Protein AF-A0A9E5F339-F1 (afdb_monomer)

pLDDT: mean 85.13, std 12.72, range [45.06, 96.06]

Solvent-accessible surface area (backbone atoms only — not comparable to full-atom values): 4641 Å² total; per-residue (Å²): 135,84,76,85,73,89,82,87,78,72,63,46,82,47,77,45,82,49,71,63,99,87,50,53,35,34,44,36,36,30,29,32,93,84,73,45,74,76,47,75,48,41,25,41,81,87,70,4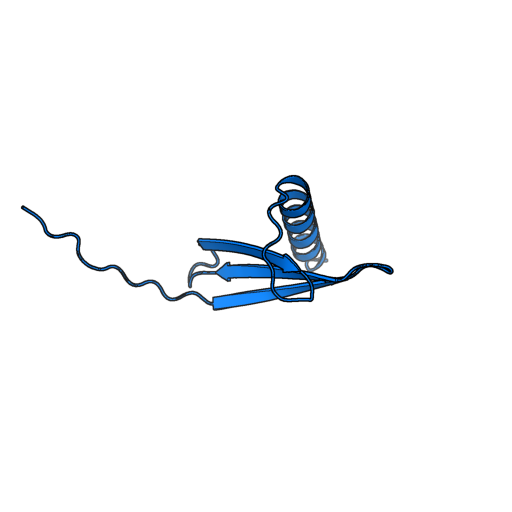8,75,53,92,46,74,66,59,49,54,53,50,54,53,52,54,53,53,52,64,63,62,76,64,79,128

Mean predicted aligned error: 7.15 Å

Sequence (73 aa):
MELLSKVETKVTEVVYTIQDEVSTFYYKEWVNDSGKIVDAQLVDKDGYQIDDPVLMVSVEVFLTQLEDTEMPY

Nearest PDB structures (foldseek):
  5l7j-assembly1_A  TM=7.611E-01  e=2.403E+00  Dehalococcoides mccartyi BTF08
  7t2d-assembly2_G  TM=6.702E-01  e=2.403E+00  Homo sapiens
  7zak-assembly1_B  TM=5.779E-01  e=1.893E+00  Homo sapiens
  7t6i-assembly1_B  TM=5.985E-01  e=2.875E+00  Homo sapiens
  2kvt-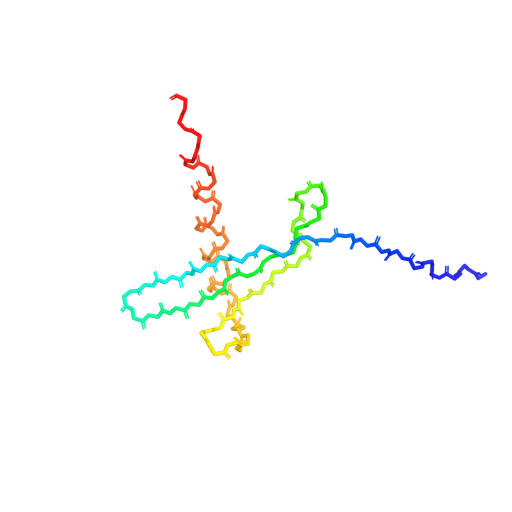assembly1_A  TM=5.559E-01  e=4.920E+00  Escherichia coli K-12

Radius of gyration: 15.83 Å; Cα contacts (8 Å, |Δi|>4): 81; chains: 1; bounding box: 26×45×53 Å

Foldseek 3Di:
DDDDDDDDFQWDWDWDWDDDPPAIKIKIFTATPVRDTPDIFIAGPVGHTDPDVVVVVVVVVVVVVVVVVVDDD

Secondary structure (DSSP, 8-state):
----PPP---EEEEEEEEE-SS-EEEEEEEEETTS-EEEEEEEETTS-B---HHHHHHHHHHHHHHHHHT---

Structure (mmCIF, N/CA/C/O backbone):
data_AF-A0A9E5F339-F1
#
_entry.id   AF-A0A9E5F339-F1
#
loop_
_atom_site.group_PDB
_atom_site.id
_atom_site.type_symbol
_atom_site.label_atom_id
_atom_site.label_alt_id
_atom_site.label_comp_id
_atom_site.label_asym_id
_atom_site.label_entity_id
_atom_site.label_seq_id
_atom_site.pdbx_PDB_ins_code
_atom_site.Cartn_x
_atom_site.Cartn_y
_atom_site.Cartn_z
_atom_site.occupancy
_atom_site.B_iso_or_equiv
_atom_site.auth_seq_id
_atom_site.auth_comp_id
_atom_site.auth_asym_id
_atom_site.auth_atom_id
_atom_site.pdbx_PDB_model_num
ATOM 1 N N . MET A 1 1 ? -7.865 -15.943 33.689 1.00 46.75 1 MET A N 1
ATOM 2 C CA . MET A 1 1 ? -7.523 -16.116 32.264 1.00 46.75 1 MET A CA 1
ATOM 3 C C . MET A 1 1 ? -8.500 -15.269 31.490 1.00 46.75 1 MET A C 1
ATOM 5 O O . MET A 1 1 ? -9.679 -15.596 31.491 1.00 46.75 1 MET A O 1
ATOM 9 N N . GLU A 1 2 ? -8.044 -14.156 30.932 1.00 62.72 2 GLU A N 1
ATOM 10 C CA . GLU A 1 2 ? -8.867 -13.383 30.006 1.00 62.72 2 GLU A CA 1
ATOM 11 C C . GLU A 1 2 ? -8.662 -13.957 28.605 1.00 62.72 2 GLU A C 1
ATOM 13 O O . GLU A 1 2 ? -7.531 -14.115 28.147 1.00 62.72 2 GLU A O 1
ATOM 18 N N . LEU A 1 3 ? -9.760 -14.364 27.969 1.00 65.44 3 LEU A N 1
ATOM 19 C CA . LEU A 1 3 ? -9.772 -14.725 26.557 1.00 65.44 3 LEU A CA 1
ATOM 20 C C . LEU A 1 3 ? -9.503 -13.457 25.741 1.00 65.44 3 LEU A C 1
ATOM 22 O O . LEU A 1 3 ? -10.127 -12.431 26.000 1.00 65.44 3 LEU A O 1
ATOM 26 N N . LEU A 1 4 ? -8.618 -13.545 24.745 1.00 69.44 4 LEU A N 1
ATOM 27 C CA . LEU A 1 4 ? -8.505 -12.538 23.689 1.00 69.44 4 LEU A CA 1
ATOM 28 C C . LEU A 1 4 ? -9.897 -12.342 23.077 1.00 69.44 4 LEU A C 1
ATOM 30 O O . LEU A 1 4 ? -10.419 -13.233 22.404 1.00 69.44 4 LEU A O 1
ATOM 34 N N . SER A 1 5 ? -10.529 -11.205 23.360 1.00 75.06 5 SER A N 1
ATOM 35 C CA . SER A 1 5 ? -11.770 -10.821 22.703 1.00 75.06 5 SER A CA 1
ATOM 36 C C . SER A 1 5 ? -11.463 -10.523 21.238 1.00 75.06 5 SER A C 1
ATOM 38 O O . SER A 1 5 ? -10.476 -9.864 20.909 1.00 75.06 5 SER A O 1
ATOM 40 N N . LYS A 1 6 ? -12.292 -11.047 20.332 1.00 79.12 6 LYS A N 1
ATOM 41 C CA . LYS A 1 6 ? -12.172 -10.743 18.906 1.00 79.12 6 LYS A CA 1
ATOM 42 C C . LYS A 1 6 ? -12.477 -9.259 18.707 1.00 79.12 6 LYS A C 1
ATOM 44 O O . LYS A 1 6 ? -13.578 -8.816 19.026 1.00 79.12 6 LYS A O 1
ATOM 49 N N . VAL A 1 7 ? -11.512 -8.518 18.174 1.00 79.81 7 VAL A N 1
ATOM 50 C CA . VAL A 1 7 ? -11.702 -7.139 17.717 1.00 79.81 7 VAL A CA 1
ATOM 51 C C . VAL A 1 7 ? -11.794 -7.179 16.199 1.00 79.81 7 VAL A C 1
ATOM 53 O O . VAL A 1 7 ? -10.904 -7.706 15.535 1.00 79.81 7 VAL A O 1
ATOM 56 N N . GLU A 1 8 ? -12.895 -6.670 15.660 1.00 82.88 8 GLU A N 1
ATOM 57 C CA . GLU A 1 8 ? -13.088 -6.493 14.223 1.00 82.88 8 GLU A CA 1
ATOM 58 C C . GLU A 1 8 ? -12.991 -5.005 13.907 1.00 82.88 8 GLU A C 1
ATOM 60 O O . GLU A 1 8 ? -13.612 -4.182 14.581 1.00 82.88 8 GLU A O 1
ATOM 65 N N . THR A 1 9 ? -12.224 -4.670 12.875 1.00 84.06 9 THR A N 1
ATOM 66 C CA . THR A 1 9 ? -12.081 -3.298 12.390 1.00 84.06 9 THR A CA 1
ATOM 67 C C . THR A 1 9 ? -12.473 -3.280 10.927 1.00 84.06 9 THR A C 1
ATOM 69 O O . THR A 1 9 ? -11.977 -4.085 10.138 1.00 84.06 9 THR A O 1
ATOM 72 N N . LYS A 1 10 ? -13.369 -2.364 10.559 1.00 91.69 10 LYS A N 1
ATOM 73 C CA . LYS A 1 10 ? -13.697 -2.125 9.159 1.00 91.69 10 LYS A CA 1
ATOM 74 C C . LYS A 1 10 ? -12.566 -1.324 8.516 1.00 91.69 10 LYS A C 1
ATOM 76 O O . LYS A 1 10 ? -12.075 -0.357 9.096 1.00 91.69 10 LYS A O 1
ATOM 81 N N . VAL A 1 11 ? -12.171 -1.739 7.320 1.00 94.38 11 VAL A N 1
ATOM 82 C CA . VAL A 1 11 ? -11.205 -1.025 6.486 1.00 94.38 11 VAL A CA 1
ATOM 83 C C . VAL A 1 11 ? -11.761 -0.870 5.076 1.00 94.38 11 VAL A C 1
ATOM 85 O O . VAL A 1 11 ? -12.567 -1.689 4.625 1.00 94.38 11 VAL A O 1
ATOM 88 N N . THR A 1 12 ? -11.339 0.186 4.395 1.00 95.56 12 THR A N 1
ATOM 89 C CA . THR A 1 12 ? -11.600 0.426 2.975 1.00 95.56 12 THR A CA 1
ATOM 90 C C . THR A 1 12 ? -10.327 0.116 2.202 1.00 95.56 12 THR A C 1
ATOM 92 O O . THR A 1 12 ? -9.277 0.654 2.538 1.00 95.56 12 THR A O 1
ATOM 95 N N . GLU A 1 13 ? -10.414 -0.756 1.196 1.00 95.94 13 GLU A N 1
ATOM 96 C CA . GLU A 1 13 ? -9.319 -0.969 0.243 1.00 95.94 13 GLU A CA 1
ATOM 97 C C . GLU A 1 13 ? -9.316 0.186 -0.761 1.00 95.94 13 GLU A C 1
ATOM 99 O O . GLU A 1 13 ? -10.300 0.396 -1.476 1.00 95.94 13 GLU A O 1
ATOM 104 N N . VAL A 1 14 ? -8.216 0.930 -0.801 1.00 93.75 14 VAL A N 1
ATOM 105 C CA . VAL A 1 14 ? -7.942 1.964 -1.796 1.00 93.75 14 VAL A CA 1
ATOM 106 C C . VAL A 1 14 ? -6.869 1.427 -2.730 1.00 93.75 14 VAL A C 1
ATOM 108 O O . VAL A 1 14 ? -5.871 0.866 -2.283 1.00 93.75 14 VAL A O 1
ATOM 111 N N . VAL A 1 15 ? -7.095 1.553 -4.037 1.00 93.31 15 VAL A N 1
ATOM 112 C CA . VAL A 1 15 ? -6.200 1.010 -5.062 1.00 93.31 15 VAL A CA 1
ATOM 113 C C . VAL A 1 15 ? -5.773 2.126 -5.998 1.00 93.31 15 VAL A C 1
ATOM 115 O O . VAL A 1 15 ? -6.601 2.730 -6.680 1.00 93.31 15 VAL A O 1
ATOM 118 N N . TYR A 1 16 ? -4.469 2.342 -6.070 1.00 91.75 16 TYR A N 1
ATOM 119 C CA . TYR A 1 16 ? -3.830 3.282 -6.973 1.00 91.75 16 TYR A CA 1
ATOM 120 C C . TYR A 1 16 ? -3.206 2.505 -8.123 1.00 91.75 16 TYR A C 1
ATOM 122 O O . TYR A 1 16 ? -2.497 1.519 -7.919 1.00 91.75 16 TYR A O 1
ATOM 130 N N . THR A 1 17 ? -3.477 2.951 -9.346 1.00 92.00 17 THR A N 1
ATOM 131 C CA . THR A 1 17 ? -2.799 2.434 -10.538 1.00 92.00 17 THR A CA 1
ATOM 132 C C . THR A 1 17 ? -1.620 3.339 -10.835 1.00 92.00 17 THR A C 1
ATOM 134 O O . THR A 1 17 ? -1.806 4.533 -11.065 1.00 92.00 17 THR A O 1
ATOM 137 N N . ILE A 1 18 ? -0.418 2.773 -10.819 1.00 88.88 18 ILE A N 1
ATOM 138 C CA . ILE A 1 18 ? 0.823 3.500 -11.055 1.00 88.88 18 ILE A CA 1
ATOM 139 C C . ILE A 1 18 ? 1.417 2.957 -12.346 1.00 88.88 18 ILE A C 1
ATOM 141 O O . ILE A 1 18 ? 1.678 1.761 -12.488 1.00 88.88 18 ILE A O 1
ATOM 145 N N . GLN A 1 19 ? 1.563 3.847 -13.320 1.00 87.88 19 GLN A N 1
ATOM 146 C CA . GLN A 1 19 ? 1.961 3.496 -14.671 1.00 87.88 19 GLN A CA 1
ATOM 147 C C . GLN A 1 19 ? 3.015 4.476 -15.175 1.00 87.88 19 GLN A C 1
ATOM 149 O O . GLN A 1 19 ? 2.828 5.690 -15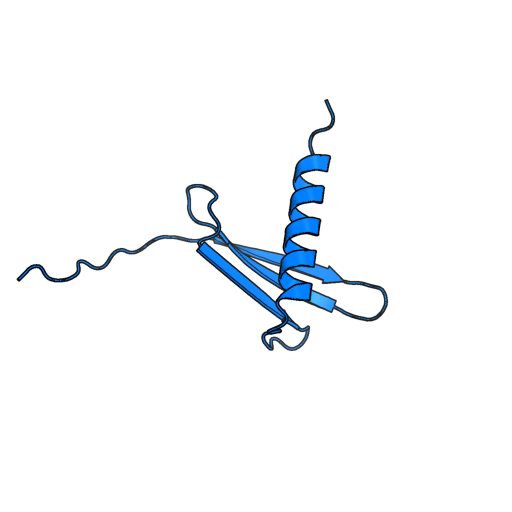.094 1.00 87.88 19 GLN A O 1
ATOM 154 N N . ASP A 1 20 ? 4.091 3.931 -15.737 1.00 79.56 20 ASP A N 1
ATOM 155 C CA . ASP A 1 20 ? 5.026 4.662 -16.589 1.00 79.56 20 ASP A CA 1
ATOM 156 C C . ASP A 1 20 ? 4.909 4.174 -18.049 1.00 79.56 20 ASP A C 1
ATOM 158 O O . ASP A 1 20 ? 4.003 3.414 -18.404 1.00 79.56 20 ASP A O 1
ATOM 162 N N . GLU A 1 21 ? 5.795 4.633 -18.935 1.00 77.94 21 GLU A N 1
ATOM 163 C CA . GLU A 1 21 ? 5.761 4.257 -20.357 1.00 77.94 21 GLU A CA 1
ATOM 164 C C . GLU A 1 21 ? 6.012 2.756 -20.611 1.00 77.94 21 GLU A C 1
ATOM 166 O O . GLU A 1 21 ? 5.741 2.266 -21.709 1.00 77.94 21 GLU A O 1
ATOM 171 N N . VAL A 1 22 ? 6.539 2.018 -19.627 1.00 72.44 22 VAL A N 1
ATOM 172 C CA . VAL A 1 22 ? 7.085 0.663 -19.803 1.00 72.44 22 VAL A CA 1
ATOM 173 C C . VAL A 1 22 ? 6.419 -0.364 -18.880 1.00 72.44 22 VAL A C 1
ATOM 175 O O . VAL A 1 22 ? 6.389 -1.555 -19.192 1.00 72.44 22 VAL A O 1
ATOM 178 N N . SER A 1 23 ? 5.867 0.067 -17.753 1.00 78.31 23 SER A N 1
ATOM 179 C CA . SER A 1 23 ? 5.431 -0.780 -16.653 1.00 78.31 23 SER A CA 1
ATOM 180 C C . SER A 1 23 ? 4.159 -0.251 -15.991 1.00 78.31 23 SER A C 1
ATOM 182 O O . SER A 1 23 ? 3.825 0.933 -16.026 1.00 78.31 23 SER A O 1
ATOM 184 N N . THR A 1 24 ? 3.392 -1.173 -15.416 1.00 89.19 24 THR A N 1
ATOM 185 C CA . THR A 1 24 ? 2.172 -0.871 -14.667 1.00 89.19 24 THR A CA 1
ATOM 186 C C . THR A 1 24 ? 2.128 -1.768 -13.449 1.00 89.19 24 THR A C 1
ATOM 188 O O . THR A 1 24 ? 2.288 -2.987 -13.565 1.00 89.19 24 THR A O 1
ATOM 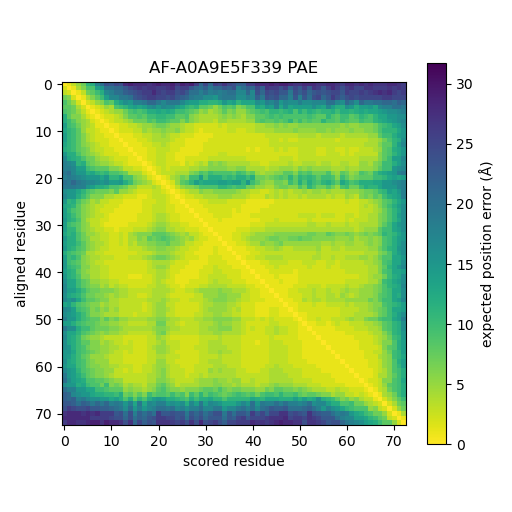191 N N . PHE A 1 25 ? 1.901 -1.161 -12.295 1.00 91.44 25 PHE A N 1
ATOM 192 C CA . PHE A 1 25 ? 1.698 -1.854 -11.036 1.00 91.44 25 PHE A CA 1
ATOM 193 C C . PHE A 1 25 ? 0.623 -1.139 -10.218 1.00 91.44 25 PHE A C 1
ATOM 195 O O . PHE A 1 25 ? 0.204 -0.018 -10.515 1.00 91.44 25 PHE A O 1
ATOM 202 N N . TYR A 1 26 ? 0.141 -1.825 -9.196 1.00 94.19 26 TYR A N 1
ATOM 203 C CA . TYR A 1 26 ? -0.917 -1.366 -8.320 1.00 94.19 26 TYR A CA 1
ATOM 204 C C . TYR A 1 26 ? -0.374 -1.227 -6.910 1.00 94.19 26 TYR A C 1
ATOM 206 O O . TYR A 1 26 ? 0.267 -2.141 -6.390 1.00 94.19 26 TYR A O 1
ATOM 214 N N . TYR A 1 27 ? -0.668 -0.098 -6.286 1.00 94.19 27 TYR A N 1
ATOM 215 C CA . TYR A 1 27 ? -0.469 0.093 -4.860 1.00 94.19 27 TYR A CA 1
ATOM 216 C C . TYR A 1 27 ? -1.826 0.018 -4.175 1.00 94.19 27 TYR A C 1
ATOM 218 O O . TYR A 1 27 ? -2.766 0.711 -4.564 1.00 94.19 27 TYR A O 1
ATOM 226 N N . LYS A 1 28 ? -1.947 -0.876 -3.200 1.00 95.19 28 LYS A N 1
ATOM 227 C CA . LYS A 1 28 ? -3.158 -1.089 -2.417 1.00 95.19 28 LYS A CA 1
ATOM 228 C C . LYS A 1 28 ? -2.896 -0.702 -0.981 1.00 95.19 28 LYS A C 1
ATOM 230 O O . LYS A 1 28 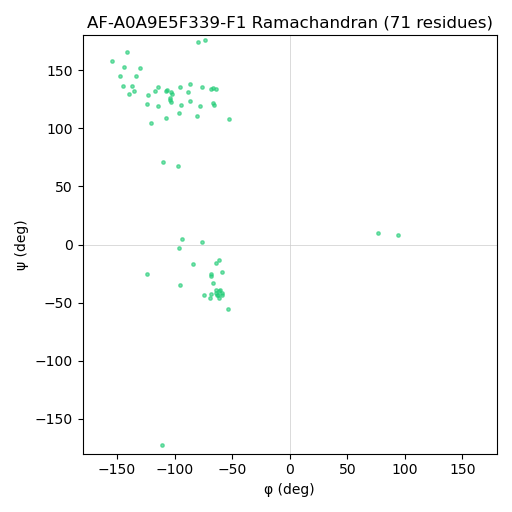? -1.897 -1.133 -0.417 1.00 95.19 28 LYS A O 1
ATOM 235 N N . GLU A 1 29 ? -3.822 0.018 -0.378 1.00 95.12 29 GLU A N 1
ATOM 236 C CA . GLU A 1 29 ? -3.785 0.323 1.046 1.00 95.12 29 GLU A CA 1
ATOM 237 C C . GLU A 1 29 ? -5.147 0.072 1.686 1.00 95.12 29 GLU A C 1
ATOM 239 O O . GLU A 1 29 ? -6.200 0.278 1.078 1.00 95.12 29 GLU A O 1
ATOM 244 N N . TRP A 1 30 ? -5.128 -0.389 2.932 1.00 96.06 30 TRP A N 1
ATOM 245 C CA . TRP A 1 30 ? -6.332 -0.612 3.722 1.00 96.06 30 TRP A CA 1
ATOM 246 C C . TRP A 1 30 ? -6.430 0.462 4.789 1.00 96.06 30 TRP A C 1
ATOM 248 O O . TRP A 1 30 ? -5.673 0.468 5.760 1.00 96.06 30 TRP A O 1
ATOM 258 N N . VAL A 1 31 ? -7.387 1.366 4.620 1.00 94.56 31 VAL A N 1
ATOM 259 C CA . VAL A 1 31 ? -7.560 2.535 5.482 1.00 94.56 31 VAL A CA 1
ATOM 260 C C . VAL A 1 31 ? -8.715 2.292 6.443 1.00 94.56 31 VAL A C 1
ATOM 262 O O . VAL A 1 31 ? -9.803 1.883 6.032 1.00 94.56 31 VAL A O 1
ATOM 265 N N . ASN A 1 32 ? -8.497 2.513 7.738 1.00 93.38 32 ASN A N 1
ATOM 266 C CA . ASN A 1 32 ? -9.567 2.417 8.731 1.00 93.38 32 ASN A CA 1
ATOM 267 C C . ASN A 1 32 ? -10.447 3.678 8.763 1.00 93.38 32 ASN A C 1
ATOM 269 O O . ASN A 1 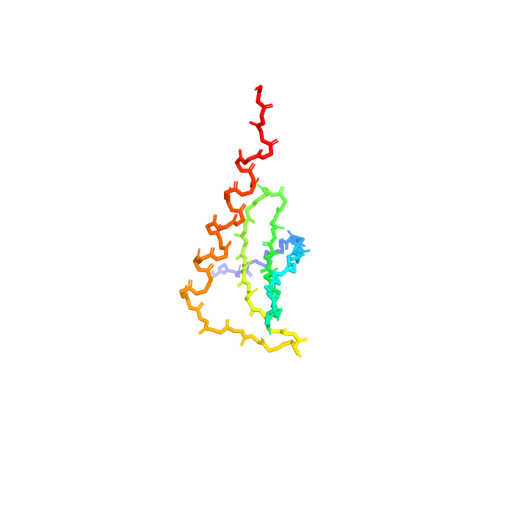32 ? -10.138 4.698 8.152 1.00 93.38 32 ASN A O 1
ATOM 273 N N . ASP A 1 33 ? -11.519 3.642 9.554 1.00 92.19 33 ASP A N 1
ATOM 274 C CA . ASP A 1 33 ? -12.463 4.764 9.681 1.00 92.19 33 ASP A CA 1
ATOM 275 C C . ASP A 1 33 ? -11.835 6.065 10.235 1.00 92.19 33 ASP A C 1
ATOM 277 O O . ASP A 1 33 ? -12.449 7.126 10.169 1.00 92.19 33 ASP A O 1
ATOM 281 N N . SER A 1 34 ? -10.622 6.008 10.799 1.00 89.88 34 SER A N 1
ATOM 282 C CA . SER A 1 34 ? -9.874 7.183 11.277 1.00 89.88 34 SER A CA 1
ATOM 283 C C . SER A 1 34 ? -8.909 7.754 10.233 1.00 89.88 34 SER A C 1
ATOM 285 O O . SER A 1 34 ? -8.136 8.649 10.564 1.00 89.88 34 SER A O 1
ATOM 287 N N . GLY A 1 35 ? -8.906 7.223 9.006 1.00 87.81 35 GLY A N 1
ATOM 288 C CA . GLY A 1 35 ? -7.968 7.623 7.954 1.00 87.81 35 GLY A CA 1
ATOM 289 C C . GLY A 1 35 ? -6.561 7.042 8.122 1.00 87.81 35 GLY A C 1
ATOM 290 O O . GLY A 1 35 ? -5.645 7.449 7.421 1.00 87.81 35 GLY A O 1
ATOM 291 N N . LYS A 1 36 ? -6.353 6.099 9.051 1.00 89.75 36 LYS A N 1
ATOM 292 C CA . LYS A 1 36 ? -5.046 5.466 9.253 1.00 89.75 36 LYS A CA 1
ATOM 293 C C . LYS A 1 36 ? -4.902 4.252 8.336 1.00 89.75 36 LYS A C 1
ATOM 295 O O . LYS A 1 36 ? -5.752 3.360 8.366 1.00 89.75 36 LYS A O 1
ATOM 300 N N . ILE A 1 37 ? -3.777 4.180 7.627 1.00 91.56 37 ILE A N 1
ATOM 301 C CA . ILE A 1 37 ? -3.349 2.990 6.885 1.00 91.56 37 ILE A CA 1
ATOM 302 C C . ILE A 1 37 ? -3.028 1.865 7.880 1.00 91.56 37 ILE A C 1
ATOM 304 O O . ILE A 1 37 ? -2.228 2.023 8.809 1.00 91.56 37 ILE A O 1
ATOM 308 N N . VAL A 1 38 ? -3.720 0.741 7.724 1.00 92.88 38 VAL A N 1
ATOM 309 C CA . VAL A 1 38 ? -3.571 -0.471 8.540 1.00 92.88 38 VAL A CA 1
ATOM 310 C C . VAL A 1 38 ? -2.622 -1.458 7.876 1.00 92.88 38 VAL A C 1
ATOM 312 O O . VAL A 1 38 ? -1.885 -2.145 8.580 1.00 92.88 38 VAL A O 1
ATOM 315 N N . ASP A 1 39 ? -2.648 -1.515 6.548 1.00 93.69 39 ASP A N 1
ATOM 316 C CA . ASP A 1 39 ? -1.798 -2.377 5.738 1.00 93.69 39 ASP A CA 1
ATOM 317 C C . ASP A 1 39 ? -1.618 -1.771 4.341 1.00 93.69 39 ASP A C 1
ATOM 319 O O . ASP A 1 39 ? -2.456 -0.970 3.907 1.00 93.69 39 ASP A O 1
ATOM 323 N N . ALA A 1 40 ? -0.551 -2.163 3.649 1.00 93.75 40 ALA A N 1
ATOM 324 C CA . ALA A 1 40 ? -0.249 -1.729 2.293 1.00 93.75 40 ALA A CA 1
ATOM 325 C C . ALA A 1 40 ? 0.472 -2.824 1.495 1.00 93.75 40 ALA A C 1
ATOM 327 O O . ALA A 1 40 ? 1.280 -3.587 2.026 1.00 93.75 40 ALA A O 1
ATOM 328 N N . GLN A 1 41 ? 0.192 -2.899 0.196 1.00 95.31 41 GLN A N 1
ATOM 329 C CA . GLN A 1 41 ? 0.756 -3.907 -0.693 1.00 95.31 41 GLN A CA 1
ATOM 330 C C . GLN A 1 41 ? 1.001 -3.346 -2.095 1.00 95.31 41 GLN A C 1
ATOM 332 O O . GLN A 1 41 ? 0.132 -2.707 -2.686 1.00 95.31 41 GLN A O 1
ATOM 337 N N . LEU A 1 42 ? 2.163 -3.675 -2.662 1.00 94.94 42 LEU A N 1
ATOM 338 C CA . LEU A 1 42 ? 2.447 -3.495 -4.082 1.00 94.94 42 LEU A CA 1
ATOM 339 C C . LEU A 1 42 ? 2.181 -4.784 -4.849 1.00 94.94 42 LEU A C 1
ATOM 341 O O . LEU A 1 42 ? 2.570 -5.871 -4.418 1.00 94.94 42 LEU A O 1
ATOM 345 N N . VAL A 1 43 ? 1.530 -4.656 -5.998 1.00 95.12 43 VAL A N 1
ATOM 346 C CA . VAL A 1 43 ? 1.110 -5.777 -6.835 1.00 95.12 43 VAL A CA 1
ATOM 347 C C . VAL A 1 43 ? 1.408 -5.461 -8.295 1.00 95.12 43 VAL A C 1
ATOM 349 O O . VAL A 1 43 ? 1.150 -4.353 -8.756 1.00 95.12 43 VAL A O 1
ATOM 352 N N . ASP A 1 44 ? 1.944 -6.416 -9.045 1.00 92.38 44 ASP A N 1
ATOM 353 C CA . ASP A 1 44 ? 2.167 -6.257 -10.478 1.00 92.38 44 ASP A CA 1
ATOM 354 C C . ASP A 1 44 ? 0.859 -6.333 -11.288 1.00 92.38 44 ASP A C 1
ATOM 356 O O . ASP A 1 44 ? -0.233 -6.591 -10.769 1.00 92.38 44 ASP A O 1
ATOM 360 N N . LYS A 1 45 ? 0.968 -6.121 -12.602 1.00 89.69 45 LYS A N 1
ATOM 361 C CA . LYS A 1 45 ? -0.167 -6.207 -13.531 1.00 89.69 45 LYS A CA 1
ATOM 362 C C . LYS A 1 45 ? -0.878 -7.569 -13.546 1.00 89.69 45 LYS A C 1
ATOM 364 O O . LYS A 1 45 ? -2.032 -7.636 -13.964 1.00 89.69 45 LYS A O 1
ATOM 369 N N . ASP A 1 46 ? -0.186 -8.635 -13.151 1.00 91.19 46 ASP A N 1
ATOM 370 C CA . ASP A 1 46 ? -0.673 -10.013 -13.182 1.00 91.19 46 ASP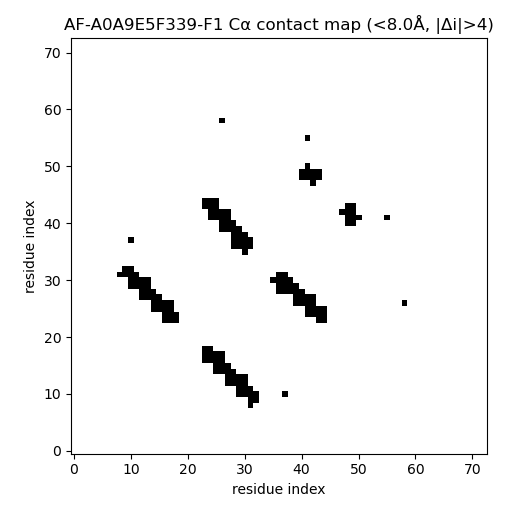 A CA 1
ATOM 371 C C . ASP A 1 46 ? -1.245 -10.449 -11.817 1.00 91.19 46 ASP A C 1
ATOM 373 O O . ASP A 1 46 ? -1.805 -11.540 -11.699 1.00 91.19 46 ASP A O 1
ATOM 377 N N . GLY A 1 47 ? -1.178 -9.582 -10.800 1.00 89.44 47 GLY A N 1
ATOM 378 C CA . GLY A 1 47 ? -1.720 -9.831 -9.468 1.00 89.44 47 GLY A CA 1
ATOM 379 C C . GLY A 1 47 ? -0.709 -10.410 -8.475 1.00 89.44 47 GLY A C 1
ATOM 380 O O . GLY A 1 47 ? -1.108 -10.793 -7.374 1.00 89.44 47 GLY A O 1
ATOM 381 N N . TYR A 1 48 ? 0.578 -10.485 -8.826 1.00 92.94 48 TYR A N 1
ATOM 382 C CA . TYR A 1 48 ? 1.619 -10.967 -7.922 1.00 92.94 48 TYR A CA 1
ATOM 383 C C . TYR A 1 48 ? 2.166 -9.842 -7.056 1.00 92.94 48 TYR A C 1
ATOM 385 O O . TYR A 1 48 ? 2.412 -8.735 -7.526 1.00 92.94 48 TYR A O 1
ATOM 393 N N . GLN A 1 49 ? 2.383 -10.139 -5.777 1.00 94.19 49 GLN A N 1
ATOM 394 C CA . GLN A 1 49 ? 2.980 -9.181 -4.859 1.00 94.19 49 GLN A CA 1
ATOM 395 C C . GLN A 1 49 ? 4.413 -8.845 -5.280 1.00 94.19 49 GLN A C 1
ATOM 397 O O . GLN A 1 49 ? 5.223 -9.736 -5.543 1.00 94.19 49 GLN A O 1
ATOM 402 N N . ILE A 1 50 ? 4.723 -7.554 -5.274 1.00 92.56 50 ILE A N 1
ATOM 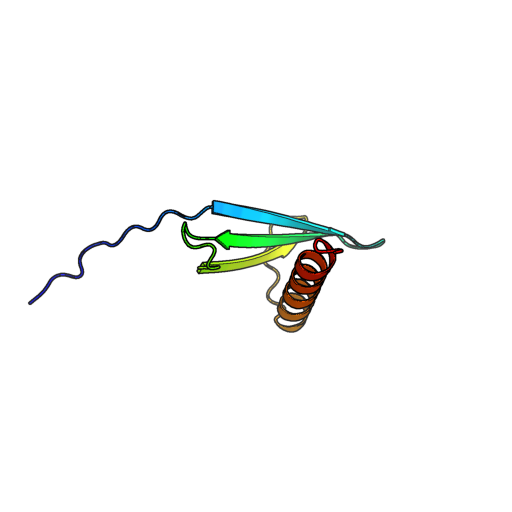403 C CA . ILE A 1 50 ? 6.072 -7.030 -5.448 1.00 92.56 50 ILE A CA 1
ATOM 404 C C . ILE A 1 50 ? 6.640 -6.766 -4.052 1.00 92.56 50 ILE A C 1
ATOM 406 O O . ILE A 1 50 ? 6.157 -5.892 -3.335 1.00 92.56 50 ILE A O 1
ATOM 410 N N . ASP A 1 51 ? 7.658 -7.530 -3.662 1.00 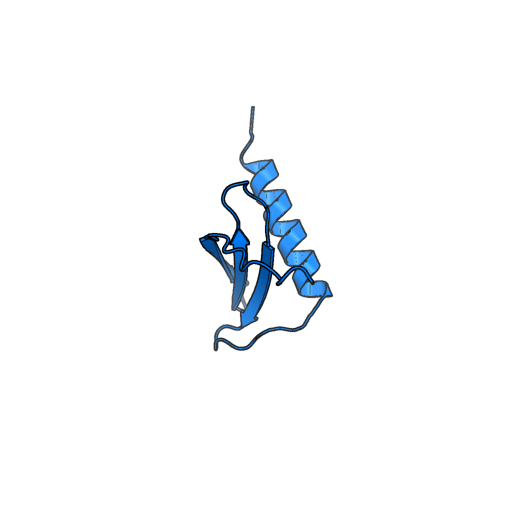92.00 51 ASP A N 1
ATOM 411 C CA . ASP A 1 51 ? 8.378 -7.357 -2.394 1.00 92.00 51 ASP A CA 1
ATOM 412 C C . ASP A 1 51 ? 9.658 -6.538 -2.622 1.00 92.00 51 ASP A C 1
ATOM 414 O O . ASP A 1 51 ? 10.777 -7.049 -2.578 1.00 92.00 51 ASP A O 1
ATOM 418 N N . ASP A 1 52 ? 9.471 -5.262 -2.968 1.00 90.94 52 ASP A N 1
ATOM 419 C CA . ASP A 1 52 ? 10.557 -4.298 -3.151 1.00 90.94 52 ASP A CA 1
ATOM 420 C C . ASP A 1 52 ? 10.371 -3.120 -2.175 1.00 90.94 52 ASP A C 1
ATOM 422 O O . ASP A 1 52 ? 9.517 -2.254 -2.399 1.00 90.94 52 ASP A O 1
ATOM 426 N N . PRO A 1 53 ? 11.161 -3.057 -1.085 1.00 90.81 53 PRO A N 1
ATOM 427 C CA . PRO A 1 53 ? 11.018 -2.010 -0.080 1.00 90.81 53 PRO A CA 1
ATOM 428 C C . PRO A 1 53 ? 11.411 -0.623 -0.604 1.00 90.81 53 PRO A C 1
ATOM 430 O O . PRO A 1 53 ? 10.926 0.381 -0.087 1.00 90.81 53 PRO A O 1
ATOM 433 N N . VAL A 1 54 ? 12.277 -0.535 -1.620 1.00 91.94 54 VAL A N 1
ATOM 434 C CA . VAL A 1 54 ? 12.681 0.751 -2.209 1.00 91.94 54 VAL A CA 1
ATOM 435 C C . VAL A 1 54 ? 11.550 1.302 -3.067 1.00 91.94 54 VAL A C 1
ATOM 437 O O . VAL A 1 54 ? 11.232 2.493 -2.985 1.00 91.94 54 VAL A O 1
ATOM 440 N N . LEU A 1 55 ? 10.917 0.435 -3.860 1.00 90.06 55 LEU A N 1
ATOM 441 C CA . LEU A 1 55 ? 9.747 0.808 -4.646 1.00 90.06 55 LEU A CA 1
ATOM 442 C C . LEU A 1 55 ? 8.588 1.232 -3.736 1.00 90.06 55 LEU A C 1
ATOM 444 O O . LEU A 1 55 ? 7.987 2.271 -3.991 1.00 90.06 55 LEU A O 1
ATOM 448 N N . MET A 1 56 ? 8.337 0.495 -2.646 1.00 89.94 56 MET A N 1
ATOM 449 C CA . MET A 1 56 ? 7.305 0.830 -1.654 1.00 89.94 56 MET A CA 1
ATOM 450 C C . MET A 1 56 ? 7.462 2.256 -1.120 1.00 89.94 56 MET A C 1
ATOM 452 O O . MET A 1 56 ? 6.561 3.076 -1.270 1.00 89.94 56 MET A O 1
ATOM 456 N N . VAL A 1 57 ? 8.644 2.588 -0.592 1.00 91.19 57 VAL A N 1
ATOM 457 C CA . VAL A 1 57 ? 8.923 3.933 -0.064 1.00 91.19 57 VAL A CA 1
ATOM 458 C C . VAL A 1 57 ? 8.772 5.002 -1.147 1.00 91.19 57 VAL A C 1
ATOM 460 O O . VAL A 1 57 ? 8.255 6.086 -0.887 1.00 91.19 57 VAL A O 1
ATOM 463 N N . SER A 1 58 ? 9.208 4.714 -2.376 1.00 90.31 58 SER A N 1
ATOM 464 C CA . SER A 1 58 ? 9.107 5.674 -3.482 1.00 90.31 58 SER A CA 1
ATOM 465 C C . SER A 1 58 ? 7.650 5.997 -3.825 1.00 90.31 58 SER A C 1
ATOM 467 O O . SER A 1 58 ? 7.318 7.151 -4.090 1.00 90.31 58 SER A O 1
ATOM 469 N N . VAL A 1 59 ? 6.780 4.987 -3.789 1.00 89.75 59 VAL A N 1
ATOM 470 C CA . VAL A 1 59 ? 5.343 5.128 -4.039 1.00 89.75 59 VAL A CA 1
ATOM 471 C C . VAL A 1 59 ? 4.657 5.902 -2.918 1.00 89.75 59 VAL A C 1
ATOM 473 O O . VAL A 1 59 ? 3.916 6.838 -3.204 1.00 89.75 59 VAL A O 1
ATOM 476 N N . GLU A 1 60 ? 4.941 5.576 -1.657 1.00 88.81 60 GLU A N 1
ATOM 477 C CA . GLU A 1 60 ? 4.386 6.292 -0.500 1.00 88.81 60 GLU A CA 1
ATOM 478 C C . GLU A 1 60 ? 4.758 7.783 -0.526 1.00 88.81 60 GLU A C 1
ATOM 480 O O . GLU A 1 60 ? 3.909 8.652 -0.313 1.00 88.81 60 GLU A O 1
ATOM 485 N N . VAL A 1 61 ? 6.017 8.100 -0.854 1.00 90.25 61 VAL A N 1
ATOM 486 C CA . VAL A 1 61 ? 6.482 9.487 -1.005 1.00 90.25 61 VAL A CA 1
ATOM 487 C C . VAL A 1 61 ? 5.758 10.193 -2.149 1.00 90.25 61 VAL A C 1
ATOM 489 O O . VAL A 1 61 ? 5.352 11.344 -1.991 1.00 90.25 61 VAL A O 1
ATOM 492 N N . PHE A 1 62 ? 5.582 9.525 -3.290 1.00 88.94 62 PHE A N 1
ATOM 493 C CA . PHE A 1 62 ? 4.873 10.088 -4.438 1.00 88.94 62 PHE A CA 1
ATOM 494 C C . PHE A 1 62 ? 3.411 10.411 -4.107 1.00 88.94 62 PHE A C 1
ATOM 496 O O . PHE A 1 62 ? 2.950 11.514 -4.395 1.00 88.94 62 PHE A O 1
ATOM 503 N N . LEU A 1 63 ? 2.697 9.488 -3.456 1.00 86.50 63 LEU A N 1
ATOM 504 C CA . LEU A 1 63 ? 1.306 9.702 -3.050 1.00 86.50 63 LEU A CA 1
ATOM 505 C C . LEU A 1 63 ? 1.182 10.835 -2.026 1.00 86.50 63 LEU A C 1
ATOM 507 O O . LEU A 1 63 ? 0.333 11.707 -2.188 1.00 86.50 63 LEU A O 1
ATOM 511 N N . THR A 1 64 ? 2.093 10.896 -1.051 1.00 87.44 64 THR A N 1
ATOM 512 C CA . THR A 1 64 ? 2.132 11.991 -0.064 1.00 87.44 64 THR A CA 1
ATOM 513 C C . THR A 1 64 ? 2.295 13.359 -0.742 1.00 87.44 64 THR A C 1
ATOM 515 O O . THR A 1 64 ? 1.625 14.324 -0.389 1.00 87.44 64 THR A O 1
ATOM 518 N N . GLN A 1 65 ? 3.158 13.457 -1.760 1.00 88.38 65 GLN A N 1
ATOM 519 C CA . GLN A 1 65 ? 3.363 14.705 -2.506 1.00 88.38 65 GLN A CA 1
ATOM 520 C C . GLN A 1 65 ? 2.130 15.137 -3.312 1.00 88.38 65 GLN A C 1
ATOM 522 O O . GLN A 1 65 ? 1.900 16.338 -3.477 1.00 88.38 65 GLN A O 1
ATOM 527 N N . LEU A 1 66 ? 1.349 14.182 -3.828 1.00 81.88 66 LEU A N 1
ATOM 528 C CA . LEU A 1 66 ? 0.096 14.470 -4.527 1.00 81.88 66 LEU A CA 1
ATOM 529 C C . LEU A 1 66 ? -0.970 15.021 -3.575 1.00 81.88 66 LEU A C 1
ATOM 531 O O . LEU A 1 66 ? -1.630 16.003 -3.908 1.00 81.88 66 LEU A O 1
ATOM 535 N N . GLU A 1 67 ? -1.099 14.449 -2.377 1.00 77.12 67 GLU A N 1
ATOM 536 C CA . GLU A 1 67 ? -2.029 14.961 -1.362 1.00 77.12 67 GLU A CA 1
ATOM 537 C C . GLU A 1 67 ? -1.688 16.398 -0.941 1.00 77.12 67 GLU A C 1
ATOM 539 O O . GLU A 1 67 ? -2.579 17.242 -0.826 1.00 77.12 67 GLU A O 1
ATOM 544 N N . ASP A 1 68 ? -0.398 16.713 -0.792 1.00 69.12 68 ASP A N 1
ATOM 545 C CA . ASP A 1 68 ? 0.060 18.065 -0.452 1.00 69.12 68 ASP A CA 1
ATOM 546 C C . ASP A 1 68 ? -0.162 19.085 -1.589 1.00 69.12 68 ASP A C 1
ATOM 548 O O . ASP A 1 68 ? -0.315 20.282 -1.332 1.00 69.12 68 ASP A O 1
ATOM 552 N N . THR A 1 69 ? -0.192 18.645 -2.853 1.00 58.53 69 THR A N 1
ATOM 553 C CA . THR A 1 69 ? -0.379 19.540 -4.013 1.00 58.53 69 THR A CA 1
ATOM 554 C C . THR A 1 69 ? -1.842 19.855 -4.329 1.00 58.53 69 THR A C 1
ATOM 556 O O . THR A 1 69 ? -2.109 20.867 -4.980 1.00 58.53 69 THR A O 1
ATOM 559 N N . GLU A 1 70 ? -2.797 19.083 -3.806 1.00 55.03 70 GLU A N 1
ATOM 560 C CA . GLU A 1 70 ? -4.242 19.353 -3.912 1.00 55.03 70 GLU A CA 1
ATOM 561 C C . GLU A 1 70 ? -4.726 20.479 -2.960 1.00 55.03 70 GLU A C 1
ATOM 563 O O . GLU A 1 70 ? -5.907 20.831 -2.967 1.00 55.03 70 GLU A O 1
ATOM 568 N N . MET A 1 71 ? -3.830 21.120 -2.188 1.00 52.28 71 MET A N 1
ATOM 569 C CA . MET A 1 71 ? -4.118 22.337 -1.405 1.00 52.28 71 MET A CA 1
ATOM 570 C C . MET A 1 71 ? -3.433 23.611 -1.955 1.00 52.28 71 MET A C 1
ATOM 572 O O . MET A 1 71 ? -2.544 24.165 -1.302 1.00 52.28 71 MET A O 1
ATOM 576 N N . PRO A 1 72 ? -3.851 24.164 -3.112 1.00 45.06 72 PRO A N 1
ATOM 577 C CA . PRO A 1 72 ? -3.523 25.540 -3.454 1.00 45.06 72 PRO A CA 1
ATOM 578 C C . PRO A 1 72 ? -4.488 26.486 -2.715 1.00 45.06 72 PRO A C 1
ATOM 580 O O . PRO A 1 72 ? -5.680 26.531 -3.022 1.00 45.06 72 PRO A O 1
ATOM 583 N N . TYR A 1 73 ? -3.978 27.231 -1.730 1.00 46.91 73 TYR A N 1
ATOM 584 C CA . TYR A 1 73 ? -4.616 28.473 -1.269 1.00 46.91 73 TYR A CA 1
ATOM 585 C C . TYR A 1 73 ? -4.444 29.585 -2.308 1.00 46.91 73 TYR A C 1
ATOM 587 O O . TYR A 1 73 ? -3.335 29.682 -2.885 1.00 46.91 73 TYR A O 1
#